Protein AF-A0A932PEA2-F1 (afdb_monomer)

Solvent-accessible surface area (backbone atoms only — not comparable to full-atom values): 5970 Å² total; per-residue (Å²): 112,68,64,54,55,56,52,42,54,52,44,48,53,50,32,63,76,70,68,47,68,65,66,61,43,51,51,50,50,50,45,45,64,64,44,48,59,43,56,51,49,36,53,51,35,48,54,52,29,52,52,37,44,60,34,30,78,69,69,74,46,61,65,65,57,28,51,51,37,45,53,48,32,52,52,51,36,54,52,37,49,56,53,43,52,54,44,52,49,56,44,49,58,50,50,51,52,50,50,52,53,49,53,51,54,31,52,78,70,73,47,130

Secondary structure (DSSP, 8-state):
-HHHHHHHHHHHHHHHHHT--THHHHHHHHHHHHHHHHHHHHHHHHHHHHHHHHHHHTTSS-HHHHHHHHHHHHHHHHHHHHHHHHHHHHHHHHHHHHHHHHHHHHHHTT--

Radius of gyration: 20.91 Å; Cα contacts (8 Å, |Δi|>4): 67; chains: 1; bounding box: 44×22×60 Å

Foldseek 3Di:
DVVLVVLLVVQVVLCVVVVNDCVLSVLSVVLCVVLVVLVVVLVVLVVVLVVVVVCVVVVNDDPVVSVVSVVCSVVSVVVSVVSNVVSVVVSVVSVVVSVVVVVVVCVVVVHD

pLDDT: mean 94.76, std 3.86, range [69.5, 98.25]

Mean predicted aligned error: 3.82 Å

Structure (mmCIF, N/CA/C/O backbone):
data_AF-A0A932PEA2-F1
#
_entry.id   AF-A0A932PEA2-F1
#
loop_
_atom_site.group_PDB
_atom_site.id
_atom_site.type_symbol
_atom_site.label_atom_id
_atom_site.label_alt_id
_atom_site.label_comp_id
_atom_site.label_asym_id
_atom_site.label_entity_id
_atom_site.label_seq_id
_atom_site.pdbx_PDB_ins_code
_atom_site.Cartn_x
_atom_site.Cartn_y
_atom_site.Cartn_z
_atom_site.occupancy
_atom_site.B_iso_or_equiv
_atom_site.auth_seq_id
_atom_site.auth_comp_id
_atom_site.auth_asym_id
_atom_site.auth_atom_id
_atom_site.pdbx_PDB_model_num
ATOM 1 N N . LEU A 1 1 ? 4.393 2.852 3.025 1.00 75.06 1 LEU A N 1
ATOM 2 C CA . LEU A 1 1 ? 5.330 2.246 4.031 1.00 75.06 1 LEU A CA 1
ATOM 3 C C . LEU A 1 1 ? 5.373 2.957 5.399 1.00 75.06 1 LEU A C 1
ATOM 5 O O . LEU A 1 1 ? 5.107 2.306 6.406 1.00 75.06 1 LEU A O 1
ATOM 9 N N . THR A 1 2 ? 5.659 4.263 5.462 1.00 85.75 2 THR A N 1
ATOM 10 C CA . THR A 1 2 ? 5.691 5.052 6.719 1.00 85.75 2 THR A CA 1
ATOM 11 C C . THR A 1 2 ? 4.372 4.998 7.491 1.00 85.75 2 THR A C 1
ATOM 13 O O . THR A 1 2 ? 4.375 4.794 8.702 1.00 85.75 2 THR A O 1
ATOM 16 N N . TYR A 1 3 ? 3.242 5.066 6.778 1.00 88.69 3 TYR A N 1
ATOM 17 C CA . TYR A 1 3 ? 1.902 4.904 7.349 1.00 88.69 3 TYR A CA 1
ATOM 18 C C . TYR A 1 3 ? 1.769 3.617 8.181 1.00 88.69 3 TYR A C 1
ATOM 20 O O . TYR A 1 3 ? 1.360 3.672 9.337 1.00 88.69 3 TYR A O 1
ATOM 28 N N . PHE A 1 4 ? 2.198 2.469 7.643 1.00 88.38 4 PHE A N 1
ATOM 29 C CA . PHE A 1 4 ? 2.162 1.180 8.346 1.00 88.38 4 PHE A CA 1
ATOM 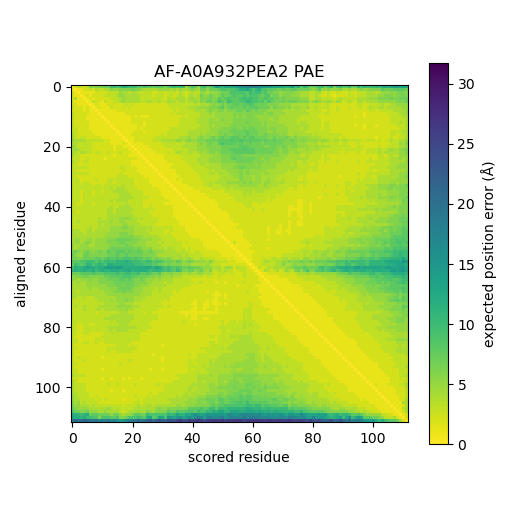30 C C . PHE A 1 4 ? 3.155 1.086 9.511 1.00 88.38 4 PHE A C 1
ATOM 32 O O . PHE A 1 4 ? 2.938 0.305 10.433 1.00 88.38 4 PHE A O 1
ATOM 39 N N . MET A 1 5 ? 4.262 1.835 9.483 1.00 87.25 5 MET A N 1
ATOM 40 C CA . MET A 1 5 ? 5.174 1.903 10.631 1.00 87.25 5 MET A CA 1
ATOM 41 C C . MET A 1 5 ? 4.540 2.671 11.790 1.00 87.25 5 MET A C 1
ATOM 43 O O . MET A 1 5 ? 4.558 2.175 12.914 1.00 87.25 5 MET A O 1
ATOM 47 N N . GLY A 1 6 ? 3.952 3.838 11.510 1.00 91.62 6 GLY A N 1
ATOM 48 C CA . GLY A 1 6 ? 3.295 4.657 12.528 1.00 91.62 6 GLY A CA 1
ATOM 49 C C . GLY A 1 6 ? 2.053 3.976 13.104 1.00 91.62 6 GLY A C 1
ATOM 50 O O . GLY A 1 6 ? 1.963 3.764 14.310 1.00 91.62 6 GLY A O 1
ATOM 51 N N . THR A 1 7 ? 1.130 3.562 12.234 1.00 93.69 7 THR A N 1
ATOM 52 C CA . THR A 1 7 ? -0.123 2.915 12.658 1.00 93.69 7 THR A CA 1
ATOM 53 C C . THR A 1 7 ? 0.117 1.566 13.318 1.00 93.69 7 THR A C 1
ATOM 55 O O . THR A 1 7 ? -0.523 1.266 14.316 1.00 93.69 7 THR A O 1
ATOM 58 N N . GLY A 1 8 ? 1.084 0.778 12.839 1.00 93.12 8 GLY A N 1
ATOM 59 C CA . GLY A 1 8 ? 1.410 -0.505 13.451 1.00 93.12 8 GLY A CA 1
ATOM 60 C C . GLY A 1 8 ? 1.827 -0.364 14.915 1.00 93.12 8 GLY A C 1
ATOM 61 O O . GLY A 1 8 ? 1.250 -1.013 15.784 1.00 93.12 8 GLY A O 1
ATOM 62 N N . ARG A 1 9 ? 2.789 0.517 15.210 1.00 93.31 9 ARG A N 1
ATOM 63 C CA . ARG A 1 9 ? 3.232 0.730 16.594 1.00 93.31 9 ARG A CA 1
ATOM 64 C C . ARG A 1 9 ? 2.083 1.193 17.491 1.00 93.31 9 ARG A C 1
ATOM 66 O O . ARG A 1 9 ? 1.923 0.665 18.586 1.00 93.31 9 ARG A O 1
ATOM 73 N N . TRP A 1 10 ? 1.262 2.115 16.995 1.00 95.69 10 TRP A N 1
ATOM 74 C CA . TRP A 1 10 ? 0.078 2.575 17.713 1.00 95.69 10 TRP A CA 1
ATOM 75 C C . TRP A 1 10 ? -0.900 1.427 18.015 1.00 95.69 10 TRP A C 1
ATOM 77 O O . TRP A 1 10 ? -1.316 1.273 19.159 1.00 95.69 10 TRP A O 1
ATOM 87 N N . VAL A 1 11 ? -1.207 0.566 17.034 1.00 96.19 11 VAL A N 1
ATOM 88 C CA . VAL A 1 11 ? -2.076 -0.607 17.242 1.00 96.19 11 VAL A CA 1
ATOM 89 C C . VAL A 1 11 ? -1.495 -1.527 18.313 1.00 96.19 11 VAL A C 1
ATOM 91 O O . VAL A 1 11 ? -2.225 -1.954 19.201 1.00 96.19 11 VAL A O 1
ATOM 94 N N . GLN A 1 12 ? -0.193 -1.814 18.263 1.00 95.56 12 GLN A N 1
ATOM 95 C CA . GLN A 1 12 ? 0.470 -2.661 19.253 1.00 95.56 12 GLN A CA 1
ATOM 96 C C . GLN A 1 12 ? 0.326 -2.096 20.677 1.00 95.56 12 GLN A C 1
ATOM 98 O O . GLN A 1 12 ? -0.024 -2.827 21.603 1.00 95.56 12 GLN A O 1
ATOM 103 N N . GLU A 1 13 ? 0.576 -0.796 20.849 1.00 96.19 13 GLU A N 1
ATOM 104 C CA . GLU A 1 13 ? 0.485 -0.109 22.142 1.00 96.19 13 GLU A CA 1
ATOM 105 C C . GLU A 1 13 ? -0.960 -0.078 22.668 1.00 96.19 13 GLU A C 1
ATOM 107 O O . GLU A 1 13 ? -1.198 -0.381 23.839 1.00 96.19 13 GLU A O 1
ATOM 112 N N . VAL A 1 14 ? -1.940 0.212 21.808 1.00 96.44 14 VAL A N 1
ATOM 113 C CA . VAL A 1 14 ? -3.364 0.247 22.182 1.00 96.44 14 VAL A CA 1
ATOM 114 C C . VAL A 1 14 ? -3.893 -1.140 22.525 1.00 96.44 14 VAL A C 1
ATOM 116 O O . VAL A 1 14 ? -4.585 -1.294 23.533 1.00 96.44 14 VAL A O 1
ATOM 119 N N . VAL A 1 15 ? -3.543 -2.158 21.733 1.00 96.19 15 VAL A N 1
ATOM 120 C CA . VAL A 1 15 ? -3.939 -3.545 21.998 1.00 96.19 15 VAL A CA 1
ATOM 121 C C . VAL A 1 15 ? -3.424 -3.995 23.362 1.00 96.19 15 VAL A C 1
ATOM 123 O O . VAL A 1 15 ? -4.193 -4.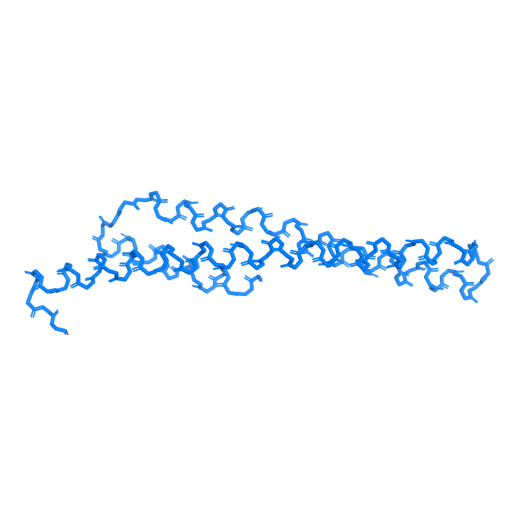549 24.148 1.00 96.19 15 VAL A O 1
ATOM 126 N N . ALA A 1 16 ? -2.169 -3.677 23.687 1.00 95.88 16 ALA A N 1
ATOM 127 C CA . ALA A 1 16 ? -1.590 -3.973 24.992 1.00 95.88 16 ALA A CA 1
ATOM 128 C C . ALA A 1 16 ? -2.273 -3.191 26.133 1.00 95.88 16 ALA A C 1
ATOM 130 O O . ALA A 1 16 ? -2.642 -3.780 27.150 1.00 95.88 16 ALA A O 1
ATOM 131 N N . ALA A 1 17 ? -2.485 -1.881 25.968 1.00 95.62 17 ALA A N 1
ATOM 132 C CA . ALA A 1 17 ? -3.043 -1.014 27.010 1.00 95.62 17 ALA A CA 1
ATOM 133 C C . ALA A 1 17 ? -4.509 -1.333 27.349 1.00 95.62 17 ALA A C 1
ATOM 135 O O . ALA A 1 17 ? -4.909 -1.302 28.515 1.00 95.62 17 ALA A O 1
ATOM 136 N N . TYR A 1 18 ? -5.314 -1.656 26.335 1.00 94.88 18 TYR A N 1
ATOM 137 C CA . TYR A 1 18 ? -6.737 -1.966 26.494 1.00 94.88 18 TYR A CA 1
ATOM 138 C C . TYR A 1 18 ? -7.026 -3.468 26.588 1.00 94.88 18 TYR A C 1
ATOM 140 O O . TYR A 1 18 ? -8.183 -3.839 26.766 1.00 94.88 18 TYR A O 1
ATOM 148 N N . ARG A 1 19 ? -5.994 -4.326 26.528 1.00 94.44 19 ARG A N 1
ATOM 149 C CA . ARG A 1 19 ? -6.118 -5.796 26.502 1.00 94.44 19 ARG A CA 1
ATOM 150 C C . ARG A 1 19 ? -7.084 -6.275 25.412 1.00 94.44 19 ARG A C 1
ATOM 152 O O . ARG A 1 19 ? -7.915 -7.152 25.640 1.00 94.44 19 ARG A O 1
ATOM 159 N N . LEU A 1 20 ? -6.990 -5.658 24.235 1.00 95.00 20 LEU A N 1
ATOM 160 C CA . LEU A 1 20 ? -7.761 -6.061 23.062 1.00 95.00 20 LEU A CA 1
ATOM 161 C C . LEU A 1 20 ? -7.244 -7.396 22.501 1.00 95.00 20 LEU A C 1
ATOM 163 O O . LEU A 1 20 ? -6.125 -7.806 22.814 1.00 95.00 20 LEU A O 1
ATOM 167 N N . PRO A 1 21 ? -8.016 -8.067 21.629 1.00 94.94 21 PRO A N 1
ATOM 168 C CA . PRO A 1 21 ? -7.555 -9.281 20.966 1.00 94.94 21 PRO A CA 1
ATOM 169 C C . PRO A 1 21 ? -6.269 -9.051 20.152 1.00 94.94 21 PRO A C 1
ATOM 171 O O . PRO A 1 21 ? -6.234 -8.196 19.265 1.00 94.94 21 PRO A O 1
ATOM 174 N N . GLU A 1 22 ? -5.243 -9.883 20.369 1.00 94.25 22 GLU A N 1
ATOM 175 C CA . GLU A 1 22 ? -3.965 -9.822 19.627 1.00 94.25 22 GLU A CA 1
ATOM 176 C C . GLU A 1 22 ? -4.137 -9.982 18.109 1.00 94.25 22 GLU A C 1
ATOM 178 O O . GLU A 1 22 ? -3.340 -9.471 17.320 1.00 94.25 22 GLU A O 1
ATOM 183 N N . SER A 1 23 ? -5.235 -10.613 17.681 1.00 94.31 23 SER A N 1
ATOM 184 C CA . SER A 1 23 ? -5.595 -10.746 16.267 1.00 94.31 23 SER A CA 1
ATOM 185 C C . SER A 1 23 ? -5.659 -9.405 15.517 1.00 94.31 23 SER A C 1
ATOM 187 O O . SER A 1 23 ? -5.425 -9.380 14.309 1.00 94.31 23 SER A O 1
ATOM 189 N N . LEU A 1 24 ? -5.936 -8.281 16.193 1.00 93.12 24 LEU A N 1
ATOM 190 C CA . LEU A 1 24 ? -5.961 -6.944 15.581 1.00 93.12 24 LEU A CA 1
ATOM 191 C C . LEU A 1 24 ? -4.548 -6.455 15.220 1.00 93.12 24 LEU A C 1
ATOM 193 O O . LEU A 1 24 ? -4.316 -5.900 14.138 1.00 93.12 24 LEU A O 1
ATOM 197 N N . TRP A 1 25 ? -3.578 -6.729 16.094 1.00 93.94 25 TRP A N 1
ATOM 198 C CA . TRP A 1 25 ? -2.165 -6.470 15.828 1.00 93.94 25 TRP A CA 1
ATOM 199 C C . TRP A 1 25 ? -1.638 -7.359 14.697 1.00 93.94 25 TRP A C 1
ATOM 201 O O . TRP A 1 25 ? -1.005 -6.866 13.756 1.00 93.94 25 TRP A O 1
ATOM 211 N N . ASP A 1 26 ? -1.966 -8.651 14.724 1.00 94.69 26 ASP A N 1
ATOM 212 C CA . ASP A 1 26 ? -1.543 -9.595 13.689 1.00 94.69 26 ASP A CA 1
ATOM 213 C C . ASP A 1 26 ? -2.073 -9.229 12.301 1.00 94.69 26 ASP A C 1
ATOM 215 O O . ASP A 1 26 ? -1.343 -9.328 11.311 1.00 94.69 26 ASP A O 1
ATOM 219 N N . GLN A 1 27 ? -3.322 -8.772 12.205 1.00 94.12 27 GLN A N 1
ATOM 220 C CA . GLN A 1 27 ? -3.906 -8.315 10.944 1.00 94.12 27 GLN A CA 1
ATOM 221 C C . GLN A 1 27 ? -3.156 -7.102 10.377 1.00 94.12 27 GLN A C 1
ATOM 223 O O . GLN A 1 27 ? -2.751 -7.118 9.211 1.00 94.12 27 GLN A O 1
ATOM 228 N N . THR A 1 28 ? -2.873 -6.105 11.217 1.00 92.75 28 THR A N 1
ATOM 229 C CA . THR A 1 28 ? -2.093 -4.911 10.845 1.00 92.75 28 THR A CA 1
ATOM 230 C C . THR A 1 28 ? -0.689 -5.290 10.357 1.00 92.75 28 THR A C 1
ATOM 232 O O . THR A 1 28 ? -0.221 -4.844 9.302 1.00 92.75 28 THR A O 1
ATOM 235 N N . ARG A 1 29 ? -0.018 -6.198 11.073 1.00 94.00 29 ARG A N 1
ATOM 236 C CA . ARG A 1 29 ? 1.30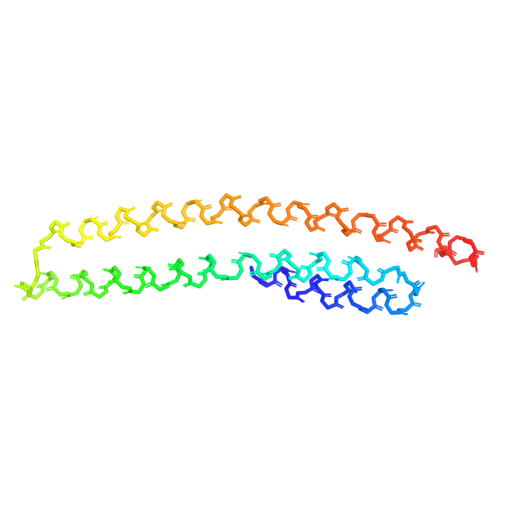5 -6.711 10.698 1.00 94.00 29 ARG A CA 1
ATOM 237 C C . ARG A 1 29 ? 1.278 -7.478 9.374 1.00 94.00 29 ARG A C 1
ATOM 239 O O . ARG A 1 29 ? 2.174 -7.282 8.550 1.00 94.00 29 ARG A O 1
ATOM 246 N N . ARG A 1 30 ? 0.261 -8.312 9.133 1.00 94.75 30 ARG A N 1
ATOM 247 C CA . ARG A 1 30 ? 0.092 -9.060 7.872 1.00 94.75 30 ARG A CA 1
ATOM 248 C C . ARG A 1 30 ? -0.113 -8.132 6.677 1.00 94.75 30 ARG A C 1
ATOM 250 O O . ARG A 1 30 ? 0.447 -8.401 5.614 1.00 94.75 30 ARG A O 1
ATOM 257 N N . LEU A 1 31 ? -0.859 -7.037 6.839 1.00 93.88 31 LEU A N 1
ATOM 258 C CA . LEU A 1 31 ? -1.011 -6.025 5.787 1.00 93.88 31 LEU A CA 1
ATOM 259 C C . LEU A 1 31 ? 0.347 -5.422 5.415 1.00 93.88 31 LEU A C 1
ATOM 261 O O . LEU A 1 31 ? 0.734 -5.458 4.247 1.00 93.88 31 LEU A O 1
ATOM 265 N N . LYS A 1 32 ? 1.134 -4.984 6.407 1.00 92.31 32 LYS A N 1
ATOM 266 C CA . LYS A 1 32 ? 2.497 -4.479 6.174 1.00 92.31 32 LYS A CA 1
ATOM 267 C C . LYS A 1 32 ? 3.388 -5.514 5.479 1.00 92.31 32 LYS A C 1
ATOM 269 O O . LYS A 1 32 ? 4.082 -5.173 4.523 1.00 92.31 32 LYS A O 1
ATOM 274 N N . GLN A 1 33 ? 3.375 -6.765 5.943 1.00 93.62 33 GLN A N 1
ATOM 275 C CA . GLN A 1 33 ? 4.196 -7.845 5.383 1.00 93.62 33 GLN A CA 1
ATOM 276 C C . GLN A 1 33 ? 3.848 -8.167 3.926 1.00 93.62 33 GLN A C 1
ATOM 278 O O . GLN A 1 33 ? 4.736 -8.532 3.165 1.00 93.62 33 GLN A O 1
ATOM 283 N N . ARG A 1 34 ? 2.584 -8.013 3.520 1.00 92.75 34 ARG A N 1
ATOM 284 C CA . ARG A 1 34 ? 2.157 -8.219 2.128 1.00 92.75 34 ARG A CA 1
ATOM 285 C C . ARG A 1 34 ? 2.535 -7.055 1.216 1.00 92.75 34 ARG A C 1
ATOM 287 O O . ARG A 1 34 ? 2.874 -7.283 0.060 1.00 92.75 34 ARG A O 1
ATOM 294 N N . THR A 1 35 ? 2.493 -5.827 1.723 1.00 93.31 35 THR A N 1
ATOM 295 C CA . THR A 1 35 ? 2.777 -4.626 0.922 1.00 93.31 35 THR A CA 1
ATOM 296 C C . THR A 1 35 ? 4.276 -4.344 0.803 1.00 93.31 35 THR A C 1
ATOM 298 O O . THR A 1 35 ? 4.729 -3.836 -0.219 1.00 93.31 35 THR A O 1
ATOM 301 N N . PHE A 1 36 ? 5.077 -4.700 1.813 1.00 94.31 36 PHE A N 1
ATOM 302 C CA . PHE A 1 36 ? 6.512 -4.401 1.835 1.00 94.31 36 PHE A CA 1
ATOM 303 C C . PHE A 1 36 ? 7.301 -4.972 0.637 1.00 94.31 36 PHE A C 1
ATOM 305 O O . PHE A 1 36 ? 8.029 -4.198 0.012 1.00 94.31 36 PHE A O 1
ATOM 312 N N . PRO A 1 37 ? 7.145 -6.255 0.245 1.00 95.12 37 PRO A N 1
ATOM 313 C CA . PRO A 1 37 ? 7.850 -6.803 -0.913 1.00 95.12 37 PRO A CA 1
ATOM 314 C C . PRO A 1 37 ? 7.494 -6.103 -2.226 1.00 95.12 37 PRO A C 1
ATOM 316 O O . PRO A 1 37 ? 8.354 -5.974 -3.090 1.00 95.12 37 PRO A O 1
ATOM 319 N N . LEU A 1 38 ? 6.255 -5.616 -2.372 1.00 95.25 38 LEU A N 1
ATOM 320 C CA . LEU A 1 38 ? 5.825 -4.880 -3.565 1.00 95.25 38 LEU A CA 1
ATOM 321 C C . LEU A 1 38 ? 6.543 -3.537 -3.671 1.00 95.25 38 LEU A C 1
ATOM 323 O O . LEU A 1 38 ? 7.075 -3.207 -4.725 1.00 95.25 38 LEU A O 1
ATOM 327 N N . VAL A 1 39 ? 6.620 -2.788 -2.569 1.00 94.94 39 VAL A N 1
ATOM 328 C CA . VAL A 1 39 ? 7.327 -1.500 -2.557 1.00 94.94 39 VAL A CA 1
ATOM 329 C C . VAL A 1 39 ? 8.823 -1.699 -2.797 1.00 94.94 39 VAL A C 1
ATOM 331 O O . VAL A 1 39 ? 9.414 -0.986 -3.605 1.00 94.94 39 VAL A O 1
ATOM 334 N N . LEU A 1 40 ? 9.434 -2.698 -2.152 1.00 96.56 40 LEU A N 1
ATOM 335 C CA . LEU A 1 40 ? 10.845 -3.016 -2.369 1.00 96.56 40 LEU A CA 1
ATOM 336 C C . LEU A 1 40 ? 11.113 -3.439 -3.821 1.00 96.56 40 LEU A C 1
ATOM 338 O O . LEU A 1 40 ? 12.056 -2.947 -4.435 1.00 96.56 40 LEU A O 1
ATOM 342 N N . GLY A 1 41 ? 10.262 -4.298 -4.388 1.00 97.12 41 GLY A N 1
ATOM 343 C CA . GLY A 1 41 ? 10.345 -4.700 -5.791 1.00 97.12 41 GLY A CA 1
ATOM 344 C C . GLY A 1 41 ? 10.218 -3.514 -6.748 1.00 97.12 41 GLY A C 1
ATOM 345 O O . GLY A 1 41 ? 10.978 -3.423 -7.708 1.00 97.12 41 GLY A O 1
ATOM 346 N N . GLY A 1 42 ? 9.326 -2.563 -6.451 1.00 97.00 42 GLY A N 1
ATOM 347 C CA . GLY A 1 42 ? 9.145 -1.346 -7.243 1.00 97.00 42 GLY A CA 1
ATOM 348 C C . GLY A 1 42 ? 10.397 -0.469 -7.254 1.00 97.00 42 GLY A C 1
ATOM 349 O O . GLY A 1 42 ? 10.833 -0.041 -8.323 1.00 97.00 42 GLY A O 1
ATOM 350 N N . ILE A 1 43 ? 11.025 -0.280 -6.088 1.00 97.25 43 ILE A N 1
ATOM 351 C CA . ILE A 1 43 ? 12.298 0.445 -5.951 1.00 97.25 43 ILE A CA 1
ATOM 352 C C . ILE A 1 43 ? 13.406 -0.251 -6.751 1.00 97.25 43 ILE A C 1
ATOM 354 O O . ILE A 1 43 ? 14.110 0.398 -7.523 1.00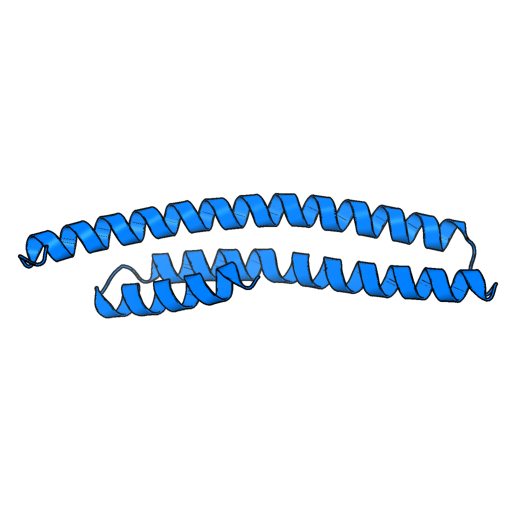 97.25 43 ILE A O 1
ATOM 358 N N . LEU A 1 44 ? 13.549 -1.571 -6.603 1.00 98.12 44 LEU A N 1
ATOM 359 C CA . LEU A 1 44 ? 14.577 -2.343 -7.306 1.00 98.12 44 LEU A CA 1
ATOM 360 C C . LEU A 1 44 ? 14.392 -2.303 -8.829 1.00 98.12 44 LEU A C 1
ATOM 362 O O . LEU A 1 44 ? 15.375 -2.164 -9.554 1.00 98.12 44 LEU A O 1
ATOM 366 N N . LEU A 1 45 ? 13.151 -2.360 -9.321 1.00 97.56 45 LEU A N 1
ATOM 367 C CA . LEU A 1 45 ? 12.853 -2.230 -10.750 1.00 97.56 45 LEU A CA 1
ATOM 368 C C . LEU A 1 45 ? 13.206 -0.848 -11.298 1.00 97.56 45 LEU A C 1
ATOM 370 O O . LEU A 1 45 ? 13.743 -0.757 -12.402 1.00 97.56 45 LEU A O 1
ATOM 374 N N . ILE A 1 46 ? 12.944 0.221 -10.542 1.00 97.50 46 ILE A N 1
ATOM 375 C CA . ILE A 1 46 ? 13.330 1.584 -10.935 1.00 97.50 46 ILE A CA 1
ATOM 376 C C . ILE A 1 46 ? 14.856 1.690 -11.034 1.00 97.50 46 ILE A C 1
ATOM 378 O O . ILE A 1 46 ? 15.370 2.165 -12.046 1.00 97.50 46 ILE A O 1
ATOM 3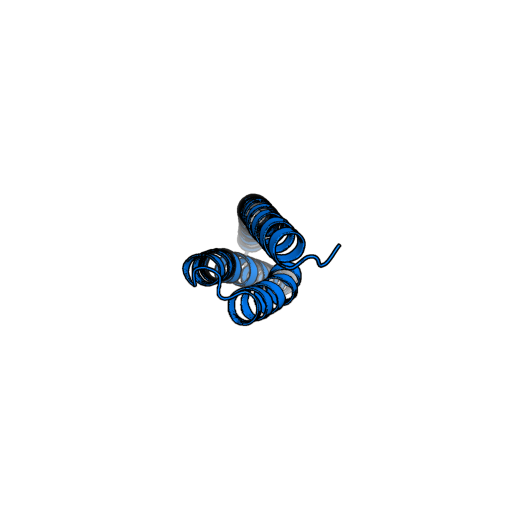82 N N . ILE A 1 47 ? 15.584 1.191 -10.030 1.00 98.25 47 ILE A N 1
ATOM 383 C CA . ILE A 1 47 ? 17.055 1.180 -10.025 1.00 98.25 47 ILE A CA 1
ATOM 384 C C . ILE A 1 47 ? 17.598 0.372 -11.211 1.00 98.25 47 ILE A C 1
ATOM 386 O O . ILE A 1 47 ? 18.466 0.851 -11.940 1.00 98.25 47 ILE A O 1
ATOM 390 N N . GLY A 1 48 ? 17.064 -0.830 -11.442 1.00 97.38 48 GLY A N 1
ATOM 391 C CA . GLY A 1 48 ? 17.459 -1.673 -12.571 1.00 97.38 48 GLY A CA 1
ATOM 392 C C . GLY A 1 48 ? 17.195 -0.998 -13.918 1.00 97.38 48 GLY A C 1
ATOM 393 O O . GLY A 1 48 ? 18.062 -0.989 -14.786 1.00 97.38 48 GLY A O 1
ATOM 394 N N . THR A 1 49 ? 16.040 -0.351 -14.074 1.00 97.25 49 THR A N 1
ATOM 395 C CA . THR A 1 49 ? 15.689 0.389 -15.295 1.00 97.25 49 THR A CA 1
ATOM 396 C C . THR A 1 49 ? 16.624 1.576 -15.531 1.00 97.25 49 THR A C 1
ATOM 398 O O . THR A 1 49 ? 17.037 1.805 -16.668 1.00 97.25 49 THR A O 1
ATOM 401 N N . ALA A 1 50 ? 17.006 2.302 -14.475 1.00 97.12 50 ALA A N 1
ATOM 402 C CA . ALA A 1 50 ? 17.981 3.387 -14.567 1.00 97.12 50 ALA A CA 1
ATOM 403 C C . ALA A 1 50 ? 19.364 2.874 -15.010 1.00 97.12 50 ALA A C 1
ATOM 405 O O . ALA A 1 50 ? 20.004 3.485 -15.866 1.00 97.12 50 ALA A O 1
ATOM 406 N N . ALA A 1 51 ? 19.797 1.718 -14.496 1.00 97.06 51 ALA A N 1
ATOM 407 C CA . ALA A 1 51 ? 21.034 1.072 -14.934 1.00 97.06 51 ALA A CA 1
ATOM 408 C C . ALA A 1 51 ? 20.974 0.638 -16.411 1.00 97.06 51 ALA A C 1
ATOM 410 O O . ALA A 1 51 ? 21.938 0.856 -17.146 1.00 97.06 51 ALA A O 1
ATOM 411 N N . LEU A 1 52 ? 19.837 0.094 -16.870 1.00 95.69 52 LEU A N 1
ATOM 412 C CA . LEU A 1 52 ? 19.610 -0.216 -18.289 1.00 95.69 52 LEU A CA 1
ATOM 413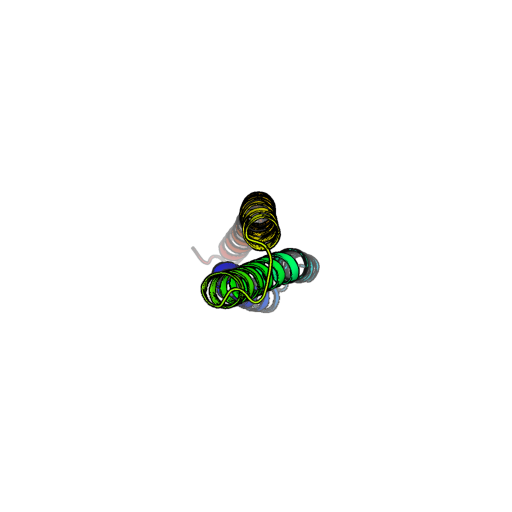 C C . LEU A 1 52 ? 19.675 1.048 -19.160 1.00 95.69 52 LEU A C 1
ATOM 415 O O . LEU A 1 52 ? 20.276 1.020 -20.233 1.00 95.69 52 LEU A O 1
ATOM 419 N N . GLY A 1 53 ? 19.117 2.170 -18.696 1.00 96.19 53 GLY A N 1
ATOM 420 C CA . GLY A 1 53 ? 19.213 3.454 -19.398 1.00 96.19 53 GLY A CA 1
ATOM 421 C C . GLY A 1 53 ? 20.668 3.878 -19.586 1.00 96.19 53 GLY A C 1
ATOM 422 O O . GLY A 1 53 ? 21.129 4.046 -20.711 1.00 96.19 53 GLY A O 1
ATOM 423 N N . ALA A 1 54 ? 21.438 3.889 -18.496 1.00 96.69 54 ALA A N 1
ATOM 424 C CA . ALA A 1 54 ? 22.858 4.236 -18.534 1.00 96.69 54 ALA A CA 1
ATOM 425 C C . ALA A 1 54 ? 23.711 3.281 -19.394 1.00 96.69 54 ALA A C 1
ATOM 427 O O . ALA A 1 54 ? 24.730 3.688 -19.951 1.00 96.69 54 ALA A O 1
ATOM 428 N N . ALA A 1 55 ? 23.344 2.000 -19.485 1.00 96.44 55 ALA A N 1
ATOM 429 C CA . ALA A 1 55 ? 24.008 1.043 -20.368 1.00 96.44 55 ALA A CA 1
ATOM 430 C C . ALA A 1 55 ? 23.647 1.277 -21.846 1.00 96.44 55 ALA A C 1
ATOM 432 O O . ALA A 1 55 ? 24.516 1.164 -22.711 1.00 96.44 55 ALA A O 1
ATOM 433 N N . THR A 1 56 ? 22.396 1.652 -22.128 1.00 96.25 56 THR A N 1
ATOM 434 C CA . THR A 1 56 ? 21.920 1.998 -23.478 1.00 96.25 56 THR A CA 1
ATOM 435 C C . THR A 1 56 ? 22.618 3.250 -23.997 1.00 96.25 56 THR A C 1
ATOM 437 O O . THR A 1 56 ? 23.107 3.249 -25.122 1.00 96.25 56 THR A O 1
ATOM 440 N N . ASP A 1 57 ? 22.755 4.284 -23.160 1.00 95.25 57 ASP A N 1
ATOM 441 C CA . ASP A 1 57 ? 23.443 5.534 -23.519 1.00 95.25 57 ASP A CA 1
ATOM 442 C C . ASP A 1 57 ? 24.923 5.311 -23.874 1.00 95.25 57 ASP A C 1
ATOM 444 O O . ASP A 1 57 ? 25.510 6.064 -24.649 1.00 95.25 57 ASP A O 1
ATOM 448 N N . ARG A 1 58 ? 25.531 4.247 -23.335 1.00 95.81 58 ARG A N 1
ATOM 449 C CA . ARG A 1 58 ? 26.902 3.815 -23.653 1.00 95.81 58 ARG A CA 1
ATOM 450 C C . ARG A 1 58 ? 26.986 2.828 -24.821 1.00 95.81 58 ARG A C 1
ATOM 452 O O . ARG A 1 58 ? 28.077 2.355 -25.123 1.00 95.81 58 ARG A O 1
ATOM 459 N N . GLY A 1 59 ? 25.862 2.478 -25.446 1.00 94.50 59 GLY A N 1
ATOM 460 C CA . GLY A 1 59 ? 25.796 1.501 -26.536 1.00 94.50 59 GLY A CA 1
ATOM 461 C C . GLY A 1 59 ? 26.074 0.054 -26.112 1.00 94.50 59 GLY A C 1
ATOM 462 O O . GLY A 1 59 ? 26.386 -0.773 -26.962 1.00 94.50 59 GLY A O 1
ATOM 463 N N . LEU A 1 60 ? 25.988 -0.264 -24.813 1.00 95.50 60 LEU A N 1
ATOM 464 C CA . LEU A 1 60 ? 26.279 -1.605 -24.285 1.00 95.50 60 LEU A CA 1
ATOM 465 C C . LEU A 1 60 ? 25.099 -2.572 -24.426 1.00 95.50 60 LEU A C 1
ATOM 467 O O . LEU A 1 60 ? 25.300 -3.784 -24.449 1.00 95.50 60 LEU A O 1
ATOM 471 N N . ILE A 1 61 ? 23.874 -2.047 -24.473 1.00 93.56 61 ILE A N 1
ATOM 472 C CA . ILE A 1 61 ? 22.649 -2.837 -24.612 1.00 93.56 61 ILE A CA 1
ATOM 473 C C . ILE A 1 61 ? 21.679 -2.176 -25.593 1.00 93.56 61 ILE A C 1
ATOM 475 O O . ILE A 1 61 ? 21.736 -0.969 -25.829 1.00 93.56 61 ILE A O 1
ATOM 479 N N . ASP A 1 62 ? 20.767 -2.981 -26.138 1.00 93.56 62 ASP A N 1
ATOM 480 C CA . ASP A 1 62 ? 19.750 -2.532 -27.085 1.00 93.56 62 ASP A CA 1
ATOM 481 C C . ASP A 1 62 ? 18.697 -1.619 -26.428 1.00 93.56 62 ASP A C 1
ATOM 483 O O . ASP A 1 62 ? 18.223 -1.867 -25.315 1.00 93.56 62 ASP A O 1
ATOM 487 N N . ARG A 1 63 ? 18.272 -0.579 -27.154 1.00 93.75 63 ARG A N 1
ATOM 488 C CA . ARG A 1 63 ? 17.298 0.412 -26.669 1.00 93.75 63 ARG A CA 1
ATOM 489 C C . ARG A 1 63 ? 15.934 -0.199 -26.340 1.00 93.75 63 ARG A C 1
ATOM 491 O O . ARG A 1 63 ? 15.253 0.293 -25.437 1.00 93.75 63 ARG A O 1
ATOM 498 N N . ASN A 1 64 ? 15.535 -1.274 -27.019 1.00 95.56 64 ASN A N 1
ATOM 499 C CA . ASN A 1 64 ? 14.278 -1.963 -26.740 1.00 95.56 64 ASN A CA 1
ATOM 500 C C . ASN A 1 64 ? 14.314 -2.677 -25.385 1.00 95.56 64 ASN A C 1
ATOM 502 O O . ASN A 1 64 ? 13.272 -2.781 -24.743 1.00 95.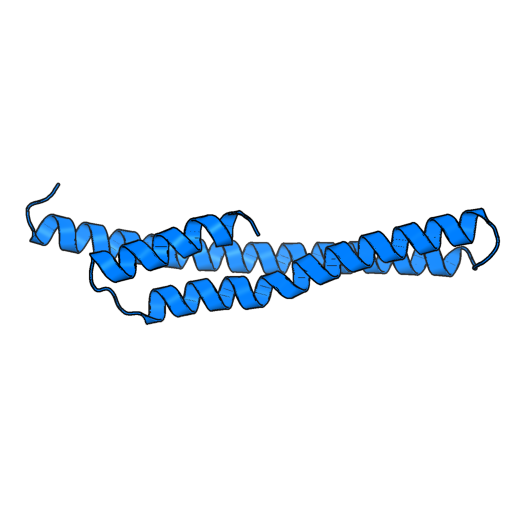56 64 ASN A O 1
ATOM 506 N N . LEU A 1 65 ? 15.489 -3.108 -24.902 1.00 93.75 65 LEU A N 1
ATOM 507 C CA . LEU A 1 65 ? 15.621 -3.689 -23.561 1.00 93.75 65 LEU A CA 1
ATOM 508 C C . LEU A 1 65 ? 15.400 -2.638 -22.472 1.00 93.75 65 LEU A C 1
ATOM 510 O O . LEU A 1 65 ? 14.700 -2.908 -21.496 1.00 93.75 65 LEU A O 1
ATOM 514 N N . HIS A 1 66 ? 15.932 -1.425 -22.650 1.00 93.94 66 HIS A N 1
ATOM 515 C CA . HIS A 1 66 ? 15.633 -0.321 -21.738 1.00 93.94 66 HIS A CA 1
ATOM 516 C C . HIS A 1 66 ? 14.148 0.064 -21.782 1.00 93.94 66 HIS A C 1
ATOM 518 O O . HIS A 1 66 ? 13.530 0.204 -20.726 1.00 93.94 66 HIS A O 1
ATOM 524 N N . LEU A 1 67 ? 13.551 0.157 -22.978 1.00 96.00 67 LEU A N 1
ATOM 525 C CA . LEU A 1 67 ? 12.121 0.444 -23.132 1.00 96.00 67 LEU A CA 1
ATOM 526 C C . LEU A 1 67 ? 11.248 -0.622 -22.452 1.00 96.00 67 LEU A C 1
ATOM 528 O O . LEU A 1 67 ? 10.332 -0.279 -21.707 1.00 96.00 67 LEU A O 1
ATOM 532 N N . ALA A 1 68 ? 11.551 -1.905 -22.659 1.00 96.88 68 ALA A N 1
ATOM 533 C CA . ALA A 1 68 ? 10.846 -3.009 -22.014 1.00 96.88 68 ALA A CA 1
ATOM 534 C C . ALA A 1 68 ? 10.980 -2.949 -20.483 1.00 96.88 68 ALA A C 1
ATOM 536 O O . ALA A 1 68 ? 9.983 -3.098 -19.774 1.00 96.88 68 ALA A O 1
ATOM 537 N N . GLY A 1 69 ? 12.184 -2.662 -19.973 1.00 96.25 69 GLY A N 1
ATOM 538 C CA . GLY A 1 69 ? 12.427 -2.441 -18.546 1.00 96.25 69 GLY A CA 1
ATOM 539 C C . GLY A 1 69 ? 11.593 -1.289 -17.980 1.00 96.25 69 GLY A C 1
ATOM 540 O O . GLY A 1 69 ? 10.957 -1.446 -16.940 1.00 96.25 69 GLY A O 1
ATOM 541 N N . ALA A 1 70 ? 11.509 -0.168 -18.701 1.00 96.88 70 ALA A N 1
ATOM 542 C CA . ALA A 1 70 ? 10.709 0.987 -18.301 1.00 96.88 70 ALA A CA 1
ATOM 543 C C . ALA A 1 70 ? 9.207 0.677 -18.259 1.00 96.88 70 ALA A C 1
ATOM 545 O O . ALA A 1 70 ? 8.543 0.988 -17.269 1.00 96.88 70 ALA A O 1
ATOM 546 N N . VAL A 1 71 ? 8.671 0.009 -19.285 1.00 98.19 71 VAL A N 1
ATOM 547 C CA . VAL A 1 71 ? 7.261 -0.415 -19.318 1.00 98.19 71 VAL A CA 1
ATOM 548 C C . VAL A 1 71 ? 6.953 -1.377 -18.170 1.00 98.19 71 VAL A C 1
ATOM 550 O O . VAL A 1 71 ? 5.926 -1.226 -17.500 1.00 98.19 71 VAL A O 1
ATOM 553 N N . LEU A 1 72 ? 7.850 -2.329 -17.895 1.00 97.88 72 LEU A N 1
ATOM 554 C CA . LEU A 1 72 ? 7.718 -3.257 -16.775 1.00 97.88 72 LEU A CA 1
ATOM 555 C C . LEU A 1 72 ? 7.731 -2.521 -15.431 1.00 97.88 72 LEU A C 1
ATOM 557 O O . LEU A 1 72 ? 6.861 -2.767 -14.599 1.00 97.88 72 LEU A O 1
ATOM 561 N N . ALA A 1 73 ? 8.676 -1.602 -15.222 1.00 97.75 73 ALA A N 1
ATOM 562 C CA . ALA A 1 73 ? 8.782 -0.839 -13.984 1.00 97.75 73 ALA A CA 1
ATOM 563 C C . ALA A 1 73 ? 7.532 0.014 -13.734 1.00 97.75 73 ALA A C 1
ATOM 565 O O . ALA A 1 73 ? 7.010 0.007 -12.618 1.00 97.75 73 ALA A O 1
ATOM 566 N N . ILE A 1 74 ? 7.014 0.697 -14.761 1.00 98.00 74 ILE A N 1
ATOM 567 C CA . ILE A 1 74 ? 5.779 1.489 -14.665 1.00 98.00 74 ILE A CA 1
ATOM 568 C C . ILE A 1 74 ? 4.593 0.582 -14.331 1.00 98.00 74 ILE A C 1
ATOM 570 O O . ILE A 1 74 ? 3.872 0.846 -13.371 1.00 98.00 74 ILE A O 1
ATOM 574 N N . SER A 1 75 ? 4.416 -0.509 -15.078 1.00 98.19 75 SER A N 1
ATOM 575 C CA . SER A 1 75 ? 3.288 -1.431 -14.896 1.00 98.19 75 SER A CA 1
ATOM 576 C C . SER A 1 75 ? 3.309 -2.089 -13.516 1.00 98.19 75 SER A C 1
ATOM 578 O O . SER A 1 75 ? 2.281 -2.167 -12.841 1.00 98.19 75 SER A O 1
ATOM 580 N N . PHE A 1 76 ? 4.490 -2.513 -13.059 1.00 98.19 76 PHE A N 1
ATOM 581 C CA . PHE A 1 76 ? 4.672 -3.110 -11.742 1.00 98.19 76 PHE A CA 1
ATOM 582 C C . PHE A 1 76 ? 4.400 -2.107 -10.618 1.00 98.19 76 PHE A C 1
ATOM 584 O O . PHE A 1 76 ? 3.690 -2.444 -9.673 1.00 98.19 76 PHE A O 1
ATOM 591 N N . ASN A 1 77 ? 4.919 -0.876 -10.708 1.00 97.62 77 ASN A N 1
ATOM 592 C CA . ASN A 1 77 ? 4.668 0.149 -9.691 1.00 97.62 77 ASN A CA 1
ATOM 593 C C . ASN A 1 77 ? 3.196 0.565 -9.667 1.00 97.62 77 ASN A C 1
ATOM 595 O O . ASN A 1 77 ? 2.619 0.681 -8.590 1.00 97.62 77 ASN A O 1
ATOM 599 N N . PHE A 1 78 ? 2.561 0.713 -10.833 1.00 97.88 78 PHE A N 1
ATOM 600 C CA . PHE A 1 78 ? 1.131 0.997 -10.921 1.00 97.88 78 PHE A CA 1
ATOM 601 C C . PHE A 1 78 ? 0.304 -0.087 -10.219 1.00 97.88 78 PHE A C 1
ATOM 603 O O . PHE A 1 78 ? -0.515 0.213 -9.349 1.00 97.88 78 PHE A O 1
ATOM 610 N N . TRP A 1 79 ? 0.572 -1.359 -10.521 1.00 97.62 79 TRP A N 1
ATOM 611 C CA . TRP A 1 79 ? -0.066 -2.477 -9.831 1.00 97.62 79 TRP A CA 1
ATOM 612 C C . TRP A 1 79 ? 0.241 -2.484 -8.324 1.00 97.62 79 TRP A C 1
ATOM 614 O O . TRP A 1 79 ? -0.665 -2.666 -7.509 1.00 97.62 79 TRP A O 1
ATOM 624 N N . GLY A 1 80 ? 1.492 -2.225 -7.941 1.00 96.25 80 GLY A N 1
ATOM 625 C CA . GLY A 1 80 ? 1.923 -2.084 -6.551 1.00 96.25 80 GLY A CA 1
ATOM 626 C C . GLY A 1 80 ? 1.134 -1.015 -5.793 1.00 96.25 80 GLY A C 1
ATOM 627 O O . GLY A 1 80 ? 0.671 -1.284 -4.685 1.00 96.25 80 GLY A O 1
ATOM 628 N N . TYR A 1 81 ? 0.883 0.145 -6.407 1.00 95.25 81 TYR A N 1
ATOM 629 C CA . TYR A 1 81 ? 0.066 1.210 -5.823 1.00 95.25 81 TYR A CA 1
ATOM 630 C C . TYR A 1 81 ? -1.394 0.807 -5.638 1.00 95.25 81 TYR A C 1
ATOM 632 O O . TYR A 1 81 ? -1.969 1.095 -4.590 1.00 95.25 81 TYR A O 1
ATOM 640 N N . LEU A 1 82 ? -1.991 0.081 -6.590 1.00 96.81 82 LEU A N 1
ATOM 641 C CA . LEU A 1 82 ? -3.345 -0.456 -6.410 1.00 96.81 82 LEU A CA 1
ATOM 642 C C . LEU A 1 82 ? -3.411 -1.405 -5.204 1.00 96.81 82 LEU A C 1
ATOM 644 O O . LEU A 1 82 ? -4.351 -1.351 -4.409 1.00 96.81 82 LEU A O 1
ATOM 648 N N . ARG A 1 83 ? -2.397 -2.260 -5.026 1.00 95.94 83 ARG A N 1
ATOM 649 C CA . ARG A 1 83 ? -2.309 -3.169 -3.872 1.00 95.94 83 ARG A CA 1
ATOM 650 C C . ARG A 1 83 ? -2.059 -2.424 -2.561 1.00 95.94 83 ARG A C 1
ATOM 652 O O . ARG A 1 83 ? -2.671 -2.776 -1.553 1.00 95.94 83 ARG A O 1
ATOM 659 N N . GLU A 1 84 ? -1.204 -1.401 -2.564 1.00 94.94 84 GLU A N 1
ATOM 660 C CA . GLU A 1 84 ? -0.957 -0.557 -1.390 1.00 94.94 84 GLU A CA 1
ATOM 661 C C . GLU A 1 84 ? -2.222 0.209 -0.988 1.00 94.94 84 GLU A C 1
ATOM 663 O O . GLU A 1 84 ? -2.551 0.230 0.195 1.00 94.94 84 GLU A O 1
ATOM 668 N N . TYR A 1 85 ? -2.988 0.736 -1.947 1.00 95.50 85 TYR A N 1
ATOM 669 C CA . TYR A 1 85 ? -4.265 1.401 -1.682 1.00 95.50 85 TYR A CA 1
ATOM 670 C C . TYR A 1 85 ? -5.260 0.474 -0.969 1.00 95.50 85 TYR A C 1
ATOM 672 O O . TYR A 1 85 ? -5.814 0.838 0.069 1.00 95.50 85 TYR A O 1
ATOM 680 N N . VAL A 1 86 ? -5.437 -0.755 -1.470 1.00 95.94 86 VAL A N 1
ATOM 681 C CA . VAL A 1 86 ? -6.302 -1.759 -0.825 1.00 95.94 86 VAL A CA 1
ATOM 682 C C . VAL A 1 86 ? -5.821 -2.074 0.594 1.00 95.94 86 VAL A C 1
ATOM 684 O O . VAL A 1 86 ? -6.632 -2.169 1.513 1.00 95.94 86 VAL A O 1
ATOM 687 N N . ALA A 1 87 ? -4.508 -2.203 0.798 1.00 95.31 87 ALA A N 1
ATOM 688 C CA . ALA A 1 87 ? -3.950 -2.475 2.118 1.00 95.31 87 ALA A CA 1
ATOM 689 C C . ALA A 1 87 ? -4.139 -1.300 3.092 1.00 95.31 87 ALA A C 1
ATOM 691 O O . ALA A 1 87 ? -4.427 -1.531 4.264 1.00 95.31 87 ALA A O 1
ATOM 692 N N . ILE A 1 88 ? -3.985 -0.054 2.630 1.00 95.50 88 ILE A N 1
ATOM 693 C CA . ILE A 1 88 ? -4.209 1.150 3.444 1.00 95.50 88 ILE A CA 1
ATOM 694 C C . ILE A 1 88 ? -5.676 1.238 3.854 1.00 95.50 88 ILE A C 1
ATOM 696 O O . ILE A 1 88 ? -5.959 1.485 5.023 1.00 95.50 88 ILE A O 1
ATOM 700 N N . ARG A 1 89 ? -6.603 0.981 2.926 1.00 96.50 89 ARG A N 1
ATOM 701 C CA . ARG A 1 89 ? -8.035 0.962 3.234 1.00 96.50 89 ARG A CA 1
ATOM 702 C C . ARG A 1 89 ? -8.376 -0.098 4.283 1.00 96.50 89 ARG A C 1
ATOM 704 O O . ARG A 1 89 ? -9.001 0.233 5.282 1.00 96.50 89 ARG A O 1
ATOM 711 N N . ALA A 1 90 ? -7.904 -1.332 4.100 1.00 95.81 90 ALA A N 1
ATOM 712 C CA . ALA A 1 90 ? -8.115 -2.409 5.070 1.00 95.81 90 ALA A CA 1
ATOM 713 C C . ALA A 1 90 ? -7.516 -2.077 6.449 1.00 95.81 90 ALA A C 1
ATOM 715 O O . ALA A 1 90 ? -8.087 -2.412 7.481 1.00 95.81 90 ALA A O 1
ATOM 716 N N . ASN A 1 91 ? -6.372 -1.389 6.479 1.00 96.44 91 ASN A N 1
ATOM 717 C CA . ASN A 1 91 ? -5.789 -0.902 7.724 1.00 96.44 91 ASN A CA 1
ATOM 718 C C . ASN A 1 91 ? -6.657 0.180 8.377 1.00 96.44 91 ASN A C 1
ATOM 720 O O . ASN A 1 91 ? -6.838 0.147 9.585 1.00 96.44 91 ASN A O 1
ATOM 724 N N . GLY A 1 92 ? -7.208 1.110 7.593 1.00 95.88 92 GLY A N 1
ATOM 725 C CA . GLY A 1 92 ? -8.157 2.116 8.076 1.00 95.88 92 GLY A CA 1
ATOM 726 C C . GLY A 1 92 ? -9.379 1.480 8.737 1.00 95.88 92 GLY A C 1
ATOM 727 O O . GLY A 1 92 ? -9.693 1.811 9.873 1.00 95.88 92 GLY A O 1
ATOM 728 N N . GLU A 1 93 ? -9.975 0.477 8.090 1.00 96.50 93 GLU A N 1
ATOM 729 C CA . GLU A 1 93 ? -11.118 -0.269 8.636 1.00 96.50 93 GLU A CA 1
ATOM 730 C C . GLU A 1 93 ? -10.779 -0.965 9.972 1.00 96.50 93 GLU A C 1
ATOM 732 O O . GLU A 1 93 ? -11.608 -0.999 10.881 1.00 96.50 93 GLU A O 1
ATOM 737 N N . LEU A 1 94 ? -9.552 -1.479 10.137 1.00 95.75 94 LEU A N 1
ATOM 738 C CA . LEU A 1 94 ? -9.083 -2.041 11.413 1.00 95.75 94 LEU A CA 1
ATOM 739 C C . LEU A 1 94 ? -8.883 -0.972 12.493 1.00 95.75 94 LEU A C 1
ATOM 741 O O . LEU A 1 94 ? -9.209 -1.207 13.657 1.00 95.75 94 LEU A O 1
ATOM 745 N N . LEU A 1 95 ? -8.343 0.192 12.129 1.00 96.38 95 LEU A N 1
ATOM 746 C CA . LEU A 1 95 ? -8.170 1.305 13.063 1.00 96.38 95 LEU A CA 1
ATOM 747 C C . LEU A 1 95 ? -9.523 1.812 13.568 1.00 96.38 95 LEU A C 1
ATOM 749 O O . LEU A 1 95 ? -9.663 2.043 14.768 1.00 96.38 95 LEU A O 1
ATOM 753 N N . ASP A 1 96 ? -10.521 1.914 12.691 1.00 96.94 96 ASP A N 1
ATOM 754 C CA . ASP A 1 96 ? -11.878 2.324 13.060 1.00 96.94 96 ASP A CA 1
ATOM 755 C C . ASP A 1 96 ? -12.511 1.338 14.055 1.00 96.94 96 ASP A C 1
ATOM 757 O O . ASP A 1 96 ? -13.105 1.755 15.052 1.00 96.94 96 ASP A O 1
ATOM 761 N N . GLN A 1 97 ? -12.316 0.029 13.851 1.00 95.50 97 GLN A N 1
ATOM 762 C CA . GLN A 1 97 ? -12.759 -1.006 14.795 1.00 95.50 97 GLN A CA 1
ATOM 763 C C . GLN A 1 97 ? -12.081 -0.863 16.164 1.00 95.50 97 GLN A C 1
ATOM 765 O O . GLN A 1 97 ? -12.754 -0.875 17.196 1.00 95.50 97 GLN A O 1
ATOM 770 N N . ILE A 1 98 ? -10.755 -0.688 16.184 1.00 96.19 98 ILE A N 1
ATOM 771 C CA . ILE A 1 98 ? -9.987 -0.495 17.423 1.00 96.19 98 ILE A CA 1
ATOM 772 C C . ILE A 1 98 ? -10.479 0.750 18.163 1.00 96.19 98 ILE A C 1
ATOM 774 O O . ILE A 1 98 ? -10.704 0.698 19.371 1.00 96.19 98 ILE A O 1
ATOM 778 N N . MET A 1 99 ? -10.671 1.861 17.450 1.00 96.38 99 MET A N 1
ATOM 779 C CA . MET A 1 99 ? -11.172 3.101 18.038 1.00 96.38 99 MET A CA 1
ATOM 780 C C . MET A 1 99 ? -12.579 2.931 18.609 1.00 96.38 99 MET A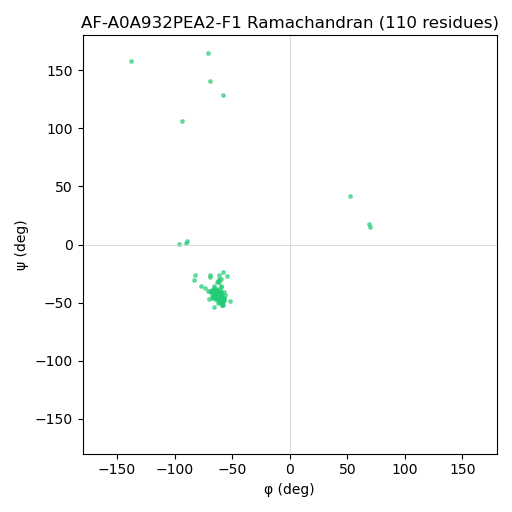 C 1
ATOM 782 O O . MET A 1 99 ? -12.834 3.406 19.714 1.00 96.38 99 MET A O 1
ATOM 786 N N . GLY A 1 100 ? -13.464 2.202 17.923 1.00 96.19 100 GLY A N 1
ATOM 787 C CA . GLY A 1 100 ? -14.793 1.864 18.435 1.00 96.19 100 GLY A CA 1
ATOM 788 C C . GLY A 1 100 ? -14.740 1.114 19.770 1.00 96.19 100 GLY A C 1
ATOM 789 O O . GLY A 1 100 ? -15.401 1.515 20.733 1.00 96.19 100 GLY A O 1
ATOM 790 N N . GLU A 1 101 ? -13.899 0.082 19.867 1.00 95.38 101 GLU A N 1
ATOM 791 C CA . GLU A 1 101 ? -13.716 -0.693 21.101 1.00 95.38 101 GLU A CA 1
ATOM 792 C C . GLU A 1 101 ? -13.080 0.124 22.230 1.00 95.38 101 GLU A C 1
ATOM 794 O O . GLU A 1 101 ? -13.511 0.053 23.384 1.00 95.38 101 GLU A O 1
ATOM 799 N N . VAL A 1 102 ? -12.078 0.945 21.909 1.00 96.06 102 VAL A N 1
ATOM 800 C CA . VAL A 1 102 ? -11.453 1.855 22.875 1.00 96.06 102 VAL A CA 1
ATOM 801 C C . VAL A 1 102 ? -12.479 2.850 23.409 1.00 96.06 102 VAL A C 1
ATOM 803 O O . VAL A 1 102 ? -12.575 3.030 24.622 1.00 96.06 102 VAL A O 1
ATOM 806 N N . THR A 1 103 ? -13.285 3.470 22.545 1.00 95.75 103 THR A N 1
ATOM 807 C CA . THR A 1 103 ? -14.340 4.401 22.962 1.00 95.75 103 THR A CA 1
ATOM 808 C C . THR A 1 103 ? -15.384 3.712 23.837 1.00 95.75 103 THR A C 1
ATOM 810 O O . THR A 1 103 ? -15.788 4.286 24.851 1.00 95.75 103 THR A O 1
ATOM 813 N N . ARG A 1 104 ? -15.788 2.477 23.505 1.00 95.38 104 ARG A N 1
ATOM 814 C CA . ARG A 1 104 ? -16.694 1.672 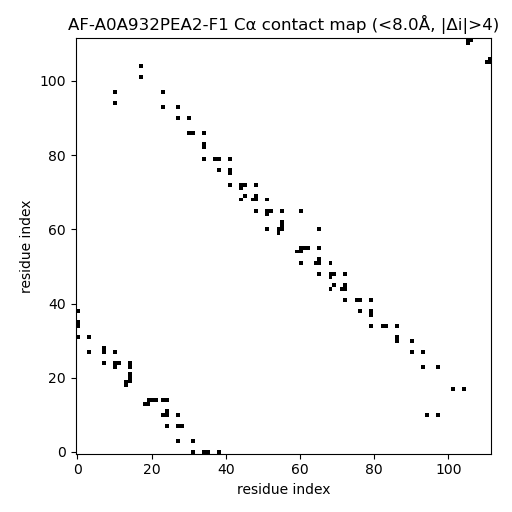24.339 1.00 95.38 104 ARG A CA 1
ATOM 815 C C . ARG A 1 104 ? -16.111 1.456 25.738 1.00 95.38 104 ARG A C 1
ATOM 817 O O . ARG A 1 104 ? -16.751 1.810 26.725 1.00 95.38 104 ARG A O 1
ATOM 824 N N . MET A 1 105 ? -14.872 0.974 25.827 1.00 94.81 105 MET A N 1
ATOM 825 C CA . MET A 1 105 ? -14.206 0.719 27.109 1.00 94.81 105 MET A CA 1
ATOM 826 C C . MET A 1 105 ? -13.934 1.989 27.919 1.00 94.81 105 MET A C 1
ATOM 828 O O . MET A 1 105 ? -14.015 1.964 29.146 1.00 94.81 105 MET A O 1
ATOM 832 N N . ARG A 1 106 ? -13.609 3.110 27.266 1.00 94.38 106 ARG A N 1
ATOM 833 C CA . ARG A 1 106 ? -13.441 4.401 27.950 1.00 94.38 106 ARG A CA 1
ATOM 834 C C . ARG A 1 106 ? -14.750 4.843 28.605 1.00 94.38 106 ARG A C 1
ATOM 836 O O . ARG A 1 106 ? -14.740 5.158 29.793 1.00 94.38 106 ARG A O 1
ATOM 843 N N . ARG A 1 107 ? -15.878 4.739 27.889 1.00 94.88 107 ARG A N 1
ATOM 844 C CA . ARG A 1 107 ? -17.216 5.022 28.438 1.00 94.88 107 ARG A CA 1
ATOM 845 C C . ARG A 1 107 ? -17.571 4.115 29.616 1.00 94.88 107 ARG A C 1
ATOM 847 O O . ARG A 1 107 ? -18.029 4.620 30.633 1.00 94.88 107 ARG A O 1
ATOM 854 N N . GLU A 1 108 ? -17.309 2.811 29.517 1.00 93.88 108 GLU A N 1
ATOM 855 C CA . GLU A 1 108 ? -17.536 1.848 30.614 1.00 93.88 108 GLU A CA 1
ATOM 856 C C . GLU A 1 108 ? -16.727 2.182 31.877 1.00 93.88 108 GLU A C 1
ATOM 858 O O . GLU A 1 108 ? -17.165 1.909 32.991 1.00 93.88 108 GLU A O 1
ATOM 863 N N . ARG A 1 109 ? -15.559 2.813 31.713 1.00 93.25 109 ARG A N 1
ATOM 864 C CA . ARG A 1 109 ? -14.693 3.265 32.812 1.00 93.25 109 ARG A CA 1
ATOM 865 C C . ARG A 1 109 ? -15.014 4.682 33.306 1.00 93.25 109 ARG A C 1
ATOM 867 O O . ARG A 1 109 ? -14.286 5.193 34.151 1.00 93.25 109 ARG A O 1
ATOM 874 N N . GLY A 1 110 ? -16.051 5.336 32.773 1.00 92.50 110 GLY A N 1
ATOM 875 C CA . GLY A 1 110 ? -16.394 6.725 33.103 1.00 92.50 110 GLY A CA 1
ATOM 876 C C . GLY A 1 110 ? -15.396 7.762 32.571 1.00 92.50 110 GLY A C 1
ATOM 877 O O . GLY A 1 110 ? -15.401 8.908 33.011 1.00 92.50 110 GLY A O 1
ATOM 878 N N . LEU A 1 111 ? -14.531 7.369 31.633 1.00 83.94 111 LEU A N 1
ATOM 879 C CA . LEU A 1 111 ? -13.565 8.244 30.980 1.00 83.94 111 LEU A CA 1
ATOM 880 C C . LEU A 1 111 ? -14.208 8.770 29.688 1.00 83.94 111 LEU A C 1
ATOM 882 O O . LEU A 1 111 ? -14.360 8.014 28.728 1.00 83.94 111 LEU A O 1
ATOM 886 N N . ALA A 1 112 ? -14.610 10.043 29.667 1.00 69.50 112 ALA A N 1
ATOM 887 C CA . ALA A 1 112 ? -15.054 10.731 28.447 1.00 69.50 112 ALA A CA 1
ATOM 888 C C . ALA A 1 112 ? -13.851 11.099 27.563 1.00 69.50 112 ALA A C 1
ATOM 890 O O . ALA A 1 112 ? -12.842 11.601 28.104 1.00 69.50 112 ALA A O 1
#

Sequence (112 aa):
LTYFMGTGRWVQEVVAAYRLPESLWDQTRRLKQRTFPLVLGGILLIIGTAALGAATDRGLIDRNLHLAGAVLAISFNFWGYLREYVAIRANGELLDQIMGEVTRMRRERGLA

Nearest PDB structures (foldseek):
  4tko-assembly1_B  TM=6.617E-01  e=6.737E-01  Aquifex aeolicus VF5
  5c22-assembly4_D  TM=5.862E-01  e=2.923E+00  Escherichia coli
  8r5s-assembly1_B  TM=6.189E-01  e=4.957E+00  unidentified
  5c22-assembly3_C  TM=5.223E-01  e=2.756E+00  Escherichia coli
  5c21-assembly1_B  TM=6.054E-01  e=7.049E+00  Escherichia coli